Protein AF-A0A7J5K5Y2-F1 (afdb_monomer)

Solvent-accessible surface area (backbone atoms only — not comparable to full-atom values): 6999 Å² total; per-residue (Å²): 133,85,81,81,72,74,77,72,74,75,62,67,49,56,68,56,50,40,51,52,51,52,53,35,53,76,72,67,51,54,69,70,57,51,54,52,54,40,48,74,56,60,53,46,73,69,51,52,52,54,26,51,51,51,50,48,49,64,59,40,58,76,51,57,84,53,84,78,59,95,80,67,80,86,68,78,70,80,87,71,85,90,85,82,83,87,88,80,94,76,78,88,76,82,89,89,79,82,79,86,81,89,129

Structure (mmCIF, N/CA/C/O backbone):
data_AF-A0A7J5K5Y2-F1
#
_entry.id   AF-A0A7J5K5Y2-F1
#
loop_
_atom_site.group_PDB
_atom_site.id
_atom_site.type_symbol
_atom_site.label_atom_id
_atom_site.label_alt_id
_atom_site.label_comp_id
_atom_site.label_asym_id
_atom_site.label_entity_id
_atom_site.label_seq_id
_atom_site.pdbx_PDB_ins_code
_atom_site.Cartn_x
_atom_site.Cartn_y
_atom_site.Cartn_z
_atom_site.occupancy
_atom_site.B_iso_or_equiv
_atom_site.auth_seq_id
_atom_site.auth_comp_id
_atom_site.auth_asym_id
_atom_site.auth_atom_id
_atom_site.pdbx_PDB_model_num
ATOM 1 N N . MET A 1 1 ? 24.258 0.376 -34.407 1.00 54.94 1 MET A N 1
ATOM 2 C CA . MET A 1 1 ? 24.325 0.742 -32.976 1.00 54.94 1 MET A CA 1
ATOM 3 C C . MET A 1 1 ? 23.092 0.159 -32.306 1.00 54.94 1 MET A C 1
ATOM 5 O O . MET A 1 1 ? 21.991 0.546 -32.668 1.00 54.94 1 MET A O 1
ATOM 9 N N . LEU A 1 2 ? 23.267 -0.861 -31.462 1.00 51.44 2 LEU A N 1
ATOM 10 C CA . LEU A 1 2 ? 22.174 -1.535 -30.756 1.00 51.44 2 LEU A CA 1
ATOM 11 C C . LEU A 1 2 ? 21.629 -0.576 -29.692 1.00 51.44 2 LEU A C 1
ATOM 13 O O . LEU A 1 2 ? 22.363 -0.167 -28.797 1.00 51.44 2 LEU A O 1
ATOM 17 N N . GLY A 1 3 ? 20.372 -0.161 -29.848 1.00 49.75 3 GLY A N 1
ATOM 18 C CA . GLY A 1 3 ? 19.687 0.711 -28.905 1.00 49.75 3 GLY A CA 1
ATOM 19 C C . GLY A 1 3 ? 19.431 -0.029 -27.603 1.00 49.75 3 GLY A C 1
ATOM 20 O O . GLY A 1 3 ? 18.436 -0.737 -27.476 1.00 49.75 3 GLY A O 1
ATOM 21 N N . SER A 1 4 ? 20.325 0.152 -26.634 1.00 57.16 4 SER A N 1
ATOM 22 C CA . SER A 1 4 ? 20.090 -0.173 -25.230 1.00 57.16 4 SER A CA 1
ATOM 23 C C . SER A 1 4 ? 19.050 0.800 -24.674 1.00 57.16 4 SER A C 1
ATOM 25 O O . SER A 1 4 ? 19.368 1.728 -23.933 1.00 57.16 4 SER A O 1
ATOM 27 N N . GLY A 1 5 ? 17.796 0.623 -25.091 1.00 52.62 5 GLY A N 1
ATOM 28 C CA . GLY A 1 5 ? 16.647 1.220 -24.433 1.00 52.62 5 GLY A CA 1
ATOM 29 C C . GLY A 1 5 ? 16.560 0.601 -23.051 1.00 52.62 5 GLY A C 1
A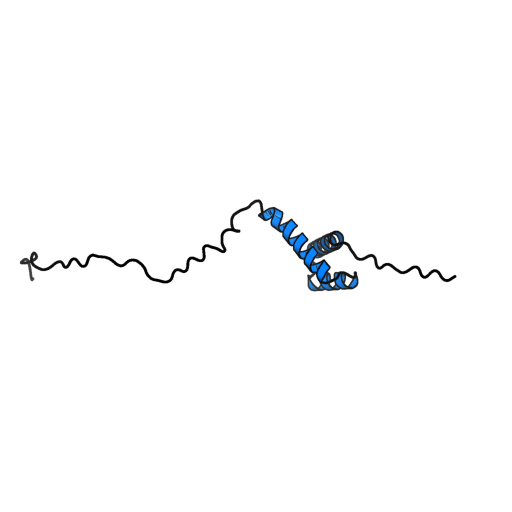TOM 30 O O . GLY A 1 5 ? 16.008 -0.482 -22.891 1.00 52.62 5 GLY A O 1
ATOM 31 N N . SER A 1 6 ? 17.197 1.251 -22.079 1.00 54.38 6 SER A N 1
ATOM 32 C CA . SER A 1 6 ? 17.083 0.896 -20.674 1.00 54.38 6 SER A CA 1
A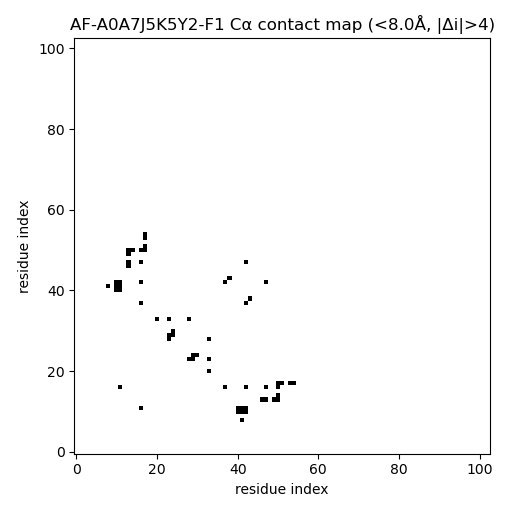TOM 33 C C . SER A 1 6 ? 15.593 0.863 -20.352 1.00 54.38 6 SER A C 1
ATOM 35 O O . SER A 1 6 ? 14.920 1.894 -20.417 1.00 54.38 6 SER A O 1
ATOM 37 N N . LEU A 1 7 ? 15.061 -0.337 -20.111 1.00 58.47 7 LEU A N 1
ATOM 38 C CA . LEU A 1 7 ? 13.710 -0.530 -19.611 1.00 58.47 7 LEU A CA 1
ATOM 39 C C . LEU A 1 7 ? 13.697 0.105 -18.225 1.00 58.47 7 LEU A C 1
ATOM 41 O O . LEU A 1 7 ? 14.008 -0.544 -17.229 1.00 58.47 7 LEU A O 1
ATOM 45 N N . MET A 1 8 ? 13.412 1.404 -18.173 1.00 58.03 8 MET A N 1
ATOM 46 C CA . MET A 1 8 ? 13.049 2.080 -16.943 1.00 58.03 8 MET A CA 1
ATOM 47 C C . MET A 1 8 ? 11.801 1.350 -16.473 1.00 58.03 8 MET A C 1
ATOM 49 O O . MET A 1 8 ? 10.717 1.564 -17.016 1.00 58.03 8 MET A O 1
ATOM 53 N N . ALA A 1 9 ? 11.968 0.403 -15.549 1.00 58.78 9 ALA A N 1
ATOM 54 C CA . ALA A 1 9 ? 10.852 -0.188 -14.844 1.00 58.78 9 ALA A CA 1
ATOM 55 C C . ALA A 1 9 ? 10.093 0.998 -14.257 1.00 58.78 9 ALA A C 1
ATOM 57 O O . ALA A 1 9 ? 10.615 1.692 -13.385 1.00 58.78 9 ALA A O 1
ATOM 58 N N . GLN A 1 10 ? 8.934 1.312 -14.836 1.00 66.88 10 GLN A N 1
ATOM 59 C CA . GLN A 1 10 ? 8.099 2.409 -14.379 1.00 66.88 10 GLN A CA 1
ATOM 60 C C . GLN A 1 10 ? 7.649 2.021 -12.977 1.00 66.88 10 GLN A C 1
ATOM 62 O O . GLN A 1 10 ? 6.717 1.235 -12.809 1.00 66.88 10 GLN A O 1
ATOM 67 N N . SER A 1 11 ? 8.386 2.483 -11.968 1.00 74.00 11 SER A N 1
ATOM 68 C CA . SER A 1 11 ? 8.024 2.267 -10.579 1.00 74.00 11 SER A CA 1
ATOM 69 C C . SER A 1 11 ? 6.662 2.902 -10.382 1.00 74.00 11 SER A C 1
ATOM 71 O O . SER A 1 11 ? 6.465 4.062 -10.755 1.00 74.00 11 SER A O 1
ATOM 73 N N . MET A 1 12 ? 5.724 2.147 -9.818 1.00 86.75 12 MET A N 1
ATOM 74 C CA . MET A 1 12 ? 4.418 2.704 -9.491 1.00 86.75 12 MET A CA 1
ATOM 75 C C . MET A 1 12 ? 4.595 3.912 -8.571 1.00 86.75 12 MET A C 1
ATOM 77 O O . MET A 1 12 ? 5.495 3.920 -7.733 1.00 86.75 12 MET A O 1
ATOM 81 N N . SER A 1 13 ? 3.747 4.927 -8.700 1.00 91.12 13 SER A N 1
ATOM 82 C CA . SER A 1 13 ? 3.683 6.012 -7.720 1.00 91.12 13 SER A CA 1
ATOM 83 C C . SER A 1 13 ? 2.956 5.556 -6.454 1.00 91.12 13 SER A C 1
ATOM 85 O O . SER A 1 13 ? 2.139 4.634 -6.486 1.00 91.12 13 SER A O 1
ATOM 87 N N . ASP A 1 14 ? 3.191 6.229 -5.329 1.00 90.94 14 ASP A N 1
ATOM 88 C CA . ASP A 1 14 ? 2.473 5.962 -4.076 1.00 90.94 14 ASP A CA 1
ATOM 89 C C . ASP A 1 14 ? 0.938 6.040 -4.272 1.00 90.94 14 ASP A C 1
ATOM 91 O O . ASP A 1 14 ? 0.197 5.202 -3.763 1.00 90.94 14 ASP A O 1
ATOM 95 N N . SER A 1 15 ? 0.443 6.974 -5.093 1.00 90.88 15 SER A N 1
ATOM 96 C CA . SER A 1 15 ? -0.985 7.068 -5.439 1.00 90.88 15 SER A CA 1
ATOM 97 C C . SER A 1 15 ? -1.503 5.858 -6.224 1.00 90.88 15 SER A C 1
ATOM 99 O O . SER A 1 15 ? -2.569 5.339 -5.900 1.00 90.88 15 SER A O 1
ATOM 101 N N . GLN A 1 16 ? -0.742 5.368 -7.206 1.00 92.31 16 GLN A N 1
ATOM 102 C CA . GLN A 1 16 ? -1.103 4.176 -7.977 1.00 92.31 16 GLN A CA 1
ATOM 103 C C . GLN A 1 16 ? -1.111 2.922 -7.100 1.00 92.31 16 GLN A C 1
ATOM 105 O O . GLN A 1 16 ? -1.974 2.059 -7.251 1.00 92.31 16 GLN A O 1
ATOM 110 N N . VAL A 1 17 ? -0.156 2.805 -6.173 1.00 93.06 17 VAL A N 1
ATOM 111 C CA . VAL A 1 17 ? -0.117 1.682 -5.226 1.00 93.06 17 VAL A CA 1
ATOM 112 C C . VAL A 1 17 ? -1.311 1.745 -4.279 1.00 93.06 17 VAL A C 1
ATOM 114 O O . VAL A 1 17 ? -1.939 0.719 -4.027 1.00 93.06 17 VAL A O 1
ATOM 117 N N . LEU A 1 18 ? -1.663 2.937 -3.794 1.00 92.25 18 LEU A N 1
ATOM 118 C CA . LEU A 1 18 ? -2.824 3.141 -2.934 1.00 92.25 18 LEU A CA 1
ATOM 119 C C . LEU A 1 18 ? -4.130 2.722 -3.620 1.00 92.25 18 LEU A C 1
ATOM 121 O O . LEU A 1 18 ? -4.928 1.998 -3.028 1.00 92.25 18 LEU A O 1
ATOM 125 N N . GLU A 1 19 ? -4.345 3.170 -4.856 1.00 92.69 19 GLU A N 1
ATOM 126 C CA . GLU A 1 19 ? -5.521 2.820 -5.658 1.00 92.69 19 GLU A CA 1
ATOM 127 C C . GLU A 1 19 ? -5.596 1.312 -5.901 1.00 92.69 19 GLU A C 1
ATOM 129 O O . GLU A 1 19 ? -6.617 0.682 -5.635 1.00 92.69 19 GLU A O 1
ATOM 134 N N . TYR A 1 20 ? -4.470 0.706 -6.267 1.00 92.75 20 TYR A N 1
ATOM 135 C CA . TYR A 1 20 ? -4.391 -0.729 -6.486 1.00 92.75 20 TYR A CA 1
ATOM 136 C C . TYR A 1 20 ? -4.715 -1.553 -5.227 1.00 92.75 20 TYR A C 1
ATOM 138 O O . TYR A 1 20 ? -5.412 -2.567 -5.303 1.00 92.75 20 TYR A O 1
ATOM 146 N N . VAL A 1 21 ? -4.238 -1.122 -4.054 1.00 91.38 21 VAL A N 1
ATOM 147 C CA . VAL A 1 21 ? -4.580 -1.760 -2.772 1.00 91.38 21 VAL A CA 1
ATOM 148 C C . VAL A 1 21 ? -6.072 -1.611 -2.472 1.00 91.38 21 VAL A C 1
ATOM 150 O O . VAL A 1 21 ? -6.709 -2.595 -2.092 1.00 91.38 21 VAL A O 1
ATOM 153 N N . LYS A 1 22 ? -6.647 -0.419 -2.678 1.00 92.12 22 LYS A N 1
ATOM 154 C CA . LYS A 1 22 ? -8.085 -0.165 -2.486 1.00 92.12 22 LYS A CA 1
ATOM 155 C C . LYS A 1 22 ? -8.939 -1.063 -3.380 1.00 92.12 22 LYS A C 1
ATOM 157 O O . LYS A 1 22 ? -9.864 -1.703 -2.883 1.00 92.12 22 LYS A O 1
ATOM 162 N N . ASP A 1 23 ? -8.607 -1.157 -4.663 1.00 94.44 23 ASP A N 1
ATOM 163 C CA . ASP A 1 23 ? -9.302 -2.029 -5.614 1.00 94.44 23 ASP A CA 1
ATOM 164 C C . ASP A 1 23 ? -9.178 -3.499 -5.228 1.00 94.44 23 ASP A C 1
ATOM 166 O O . ASP A 1 23 ? -10.154 -4.247 -5.287 1.00 94.44 23 ASP A O 1
ATOM 170 N N . GLY A 1 24 ? -7.996 -3.904 -4.768 1.00 93.56 24 GLY A N 1
ATOM 171 C CA . GLY A 1 24 ? -7.747 -5.236 -4.242 1.00 93.56 24 GLY A CA 1
ATOM 172 C C . GLY A 1 24 ? -8.661 -5.610 -3.079 1.00 93.56 24 GLY A C 1
ATOM 173 O O . GLY A 1 24 ? -9.284 -6.671 -3.099 1.00 93.56 24 GLY A O 1
ATOM 174 N N . ILE A 1 25 ? -8.781 -4.717 -2.096 1.00 91.44 25 ILE A N 1
ATOM 175 C CA . ILE A 1 25 ? -9.667 -4.900 -0.939 1.00 91.44 25 ILE A CA 1
ATOM 176 C C . ILE A 1 25 ? -11.133 -4.950 -1.389 1.00 91.44 25 ILE A C 1
ATOM 178 O O . ILE A 1 25 ? -11.872 -5.829 -0.952 1.00 91.44 25 ILE A O 1
ATOM 182 N N . ARG A 1 26 ? -11.552 -4.066 -2.306 1.00 92.69 26 ARG A N 1
ATOM 183 C CA . ARG A 1 26 ? -12.919 -4.061 -2.867 1.00 92.69 26 ARG A CA 1
ATOM 184 C C . ARG A 1 26 ? -13.262 -5.348 -3.617 1.00 92.69 26 ARG A C 1
ATOM 186 O O . ARG A 1 26 ? -14.415 -5.761 -3.613 1.00 92.69 26 ARG A O 1
ATOM 193 N N . GLN A 1 27 ? -12.272 -5.974 -4.248 1.00 94.25 27 GLN A N 1
ATOM 194 C CA . GLN A 1 27 ? -12.406 -7.268 -4.921 1.00 94.25 27 GLN A CA 1
ATOM 195 C C . GLN A 1 27 ? -12.373 -8.461 -3.949 1.00 94.25 27 GLN A C 1
ATOM 197 O O . GLN A 1 27 ? -12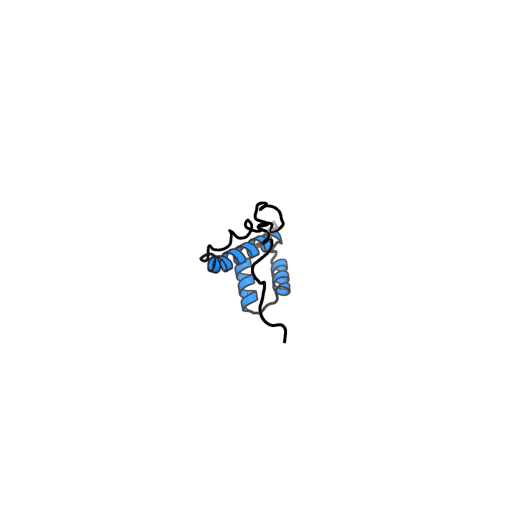.542 -9.595 -4.387 1.00 94.25 27 GLN A O 1
ATOM 202 N N . GLY A 1 28 ? -12.139 -8.233 -2.651 1.00 94.88 28 GLY A N 1
ATOM 203 C CA . GLY A 1 28 ? -12.024 -9.293 -1.648 1.00 94.88 28 GLY A CA 1
ATOM 204 C C . GLY A 1 28 ? -10.685 -10.035 -1.673 1.00 94.88 28 GLY A C 1
ATOM 205 O O . GLY A 1 28 ? -10.599 -11.149 -1.161 1.00 94.88 28 GLY A O 1
ATOM 206 N N . LYS A 1 29 ? -9.633 -9.454 -2.269 1.00 96.44 29 LYS A N 1
ATOM 207 C CA . LYS A 1 29 ? -8.294 -10.058 -2.260 1.00 96.44 29 LYS A CA 1
ATOM 208 C C . LYS A 1 29 ? -7.693 -10.022 -0.857 1.00 96.44 29 LYS A C 1
ATOM 210 O O . LYS A 1 29 ? -7.768 -9.017 -0.152 1.00 96.44 29 LYS A O 1
ATOM 215 N N . GLU A 1 30 ? -7.004 -11.096 -0.490 1.00 93.88 30 GLU A N 1
ATOM 216 C CA . GLU A 1 30 ? -6.262 -11.154 0.766 1.00 93.88 30 GLU A CA 1
ATOM 217 C C . GLU A 1 30 ? -5.033 -10.231 0.753 1.00 93.88 30 GLU A C 1
ATOM 219 O O . GLU A 1 30 ? -4.352 -10.061 -0.263 1.00 93.88 30 GLU A O 1
ATOM 224 N N . GLN A 1 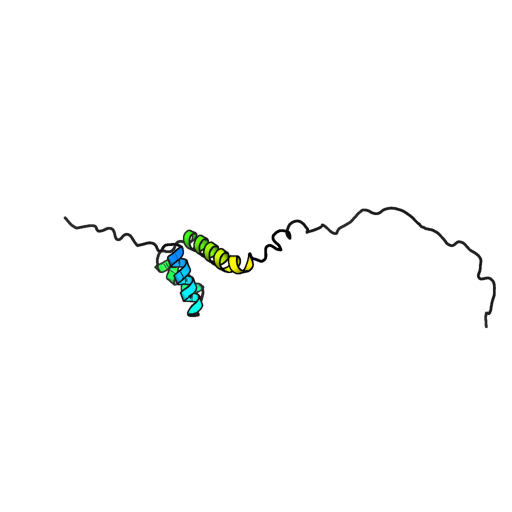31 ? -4.666 -9.701 1.923 1.00 88.38 31 GLN A N 1
ATOM 225 C CA . GLN A 1 31 ? -3.512 -8.805 2.073 1.00 88.38 31 GLN A CA 1
ATOM 226 C C . GLN A 1 31 ? -2.191 -9.445 1.626 1.00 88.38 31 GLN A C 1
ATOM 228 O O . GLN A 1 31 ? -1.363 -8.782 1.004 1.00 88.38 31 GLN A O 1
ATOM 233 N N . LYS A 1 32 ? -1.991 -10.741 1.899 1.00 92.25 32 LYS A N 1
ATOM 234 C CA . LYS A 1 32 ? -0.788 -11.477 1.477 1.00 92.25 32 LYS A CA 1
ATOM 235 C C . LYS A 1 32 ? -0.681 -11.560 -0.047 1.00 92.25 32 LYS A C 1
ATOM 237 O O . LYS A 1 32 ? 0.417 -11.436 -0.600 1.00 92.25 32 LYS A O 1
ATOM 242 N N . GLN A 1 33 ? -1.815 -11.747 -0.721 1.00 94.50 33 GLN A N 1
ATOM 243 C CA . GLN A 1 33 ? -1.879 -11.751 -2.175 1.00 94.50 33 GLN A CA 1
ATOM 244 C C . GLN A 1 33 ? -1.551 -10.359 -2.725 1.00 94.50 33 GLN A C 1
ATOM 246 O O . GLN A 1 33 ? -0.677 -10.243 -3.583 1.00 94.50 33 GLN A O 1
ATOM 251 N N . LEU A 1 34 ? -2.155 -9.303 -2.172 1.00 92.88 34 LEU A N 1
ATOM 252 C CA . LEU A 1 34 ? -1.863 -7.925 -2.574 1.00 92.88 34 LEU A CA 1
ATOM 253 C C . LEU A 1 34 ? -0.393 -7.565 -2.367 1.00 92.88 34 LEU A C 1
ATOM 255 O O . LEU A 1 34 ? 0.241 -7.069 -3.291 1.00 92.88 34 LEU A O 1
ATOM 259 N N . ALA A 1 35 ? 0.186 -7.890 -1.211 1.00 90.19 35 ALA A N 1
ATOM 260 C CA . ALA A 1 35 ? 1.604 -7.667 -0.939 1.00 90.19 35 ALA A CA 1
ATOM 261 C C . ALA A 1 35 ? 2.510 -8.374 -1.962 1.00 90.19 35 ALA A C 1
ATOM 263 O O . ALA A 1 35 ? 3.490 -7.796 -2.433 1.00 90.19 35 ALA A O 1
ATOM 264 N N . SER A 1 36 ? 2.151 -9.600 -2.352 1.00 93.44 36 SER A N 1
ATOM 265 C CA . SER A 1 36 ? 2.885 -10.363 -3.367 1.00 93.44 36 SER A CA 1
ATOM 266 C C . SER A 1 36 ? 2.777 -9.723 -4.756 1.00 93.44 36 SER A C 1
ATOM 268 O O . SER A 1 36 ? 3.771 -9.647 -5.480 1.00 93.44 36 SER A O 1
ATOM 270 N N . GLU A 1 37 ? 1.591 -9.242 -5.138 1.00 92.88 37 GLU A N 1
ATOM 271 C CA . GLU A 1 37 ? 1.381 -8.544 -6.412 1.00 92.88 37 GLU A CA 1
ATOM 272 C C . GLU A 1 37 ? 2.119 -7.190 -6.446 1.00 92.88 37 GLU A C 1
ATOM 274 O O . GLU A 1 37 ? 2.753 -6.862 -7.451 1.00 92.88 37 GLU A O 1
ATOM 279 N N . LEU A 1 38 ? 2.120 -6.440 -5.340 1.00 91.50 38 LEU A N 1
ATOM 280 C CA . LEU A 1 38 ? 2.861 -5.183 -5.202 1.00 91.50 38 LEU A CA 1
ATOM 281 C C . LEU A 1 38 ? 4.375 -5.390 -5.317 1.00 91.50 38 LEU A C 1
ATOM 283 O O . LEU A 1 38 ? 5.038 -4.666 -6.060 1.00 91.50 38 LEU A O 1
ATOM 287 N N . ALA A 1 39 ? 4.921 -6.411 -4.652 1.00 89.88 39 ALA A N 1
ATOM 288 C CA . ALA A 1 39 ? 6.342 -6.738 -4.749 1.00 89.88 39 ALA A CA 1
ATOM 289 C C . ALA A 1 39 ? 6.748 -7.087 -6.193 1.00 89.88 39 ALA A C 1
ATOM 291 O O . ALA A 1 39 ? 7.773 -6.616 -6.682 1.00 89.88 39 ALA A O 1
ATOM 292 N N . ARG A 1 40 ? 5.910 -7.846 -6.918 1.00 91.00 40 ARG A N 1
ATOM 293 C CA . ARG A 1 40 ? 6.126 -8.159 -8.346 1.00 91.00 40 ARG A CA 1
ATOM 294 C C . ARG A 1 40 ? 6.070 -6.925 -9.245 1.00 91.00 40 ARG A C 1
ATOM 296 O O . ARG A 1 40 ? 6.749 -6.891 -10.264 1.00 91.00 40 ARG A O 1
ATOM 303 N N . LYS A 1 41 ? 5.277 -5.921 -8.868 1.00 88.50 41 LYS A N 1
ATOM 304 C CA . LYS A 1 41 ? 5.188 -4.620 -9.549 1.00 88.50 41 LYS A CA 1
ATOM 305 C C . LYS A 1 41 ? 6.352 -3.679 -9.209 1.00 88.50 41 LYS A C 1
ATOM 307 O O . LYS A 1 41 ? 6.377 -2.556 -9.700 1.00 88.50 41 LYS A O 1
ATOM 312 N N . GLY A 1 42 ? 7.315 -4.125 -8.399 1.00 89.69 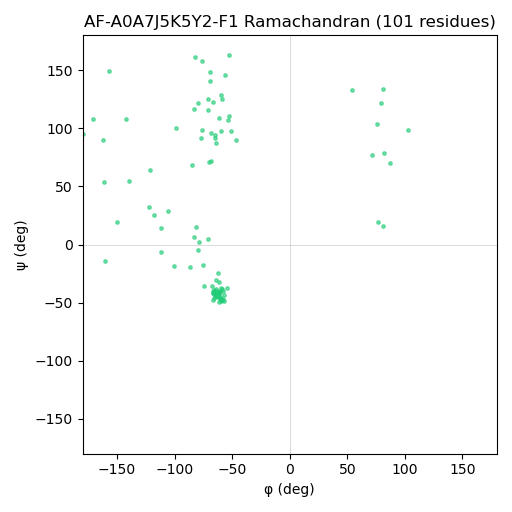42 GLY A N 1
ATOM 313 C CA . GLY A 1 42 ? 8.492 -3.341 -8.027 1.00 89.69 42 GLY A CA 1
ATOM 314 C C . GLY A 1 42 ? 8.241 -2.343 -6.898 1.00 89.69 42 GLY A C 1
ATOM 315 O O . GLY A 1 42 ? 9.052 -1.443 -6.693 1.00 89.69 42 GLY A O 1
ATOM 316 N N . VAL A 1 43 ? 7.137 -2.485 -6.159 1.00 91.25 43 VAL A N 1
ATOM 317 C CA . VAL A 1 43 ? 6.861 -1.641 -4.993 1.00 91.25 43 VAL A CA 1
ATOM 318 C C . VAL A 1 43 ? 7.818 -2.005 -3.867 1.00 91.25 43 VAL A C 1
ATOM 320 O O . VAL A 1 43 ? 7.906 -3.160 -3.447 1.00 91.25 43 VAL A O 1
ATOM 323 N N . THR A 1 44 ? 8.535 -1.006 -3.361 1.00 91.00 44 THR A N 1
ATOM 324 C CA . THR A 1 44 ? 9.487 -1.197 -2.266 1.00 91.00 44 THR A CA 1
ATOM 325 C C . THR A 1 44 ? 8.787 -1.190 -0.909 1.00 91.00 44 THR A C 1
ATOM 327 O O . THR A 1 44 ? 7.676 -0.682 -0.751 1.00 91.00 44 THR A O 1
ATOM 330 N N . LYS A 1 45 ? 9.464 -1.719 0.117 1.00 89.62 45 LYS A N 1
ATOM 331 C CA . LYS A 1 45 ? 8.966 -1.673 1.500 1.00 89.62 45 LYS A CA 1
ATOM 332 C C . LYS A 1 45 ? 8.698 -0.238 1.959 1.00 89.62 45 LYS A C 1
ATOM 334 O O . LYS A 1 45 ? 7.677 0.019 2.583 1.00 89.62 45 LYS A O 1
ATOM 339 N N . GLU A 1 46 ? 9.600 0.686 1.646 1.00 91.31 46 GLU A N 1
ATOM 340 C CA . GLU A 1 46 ? 9.463 2.090 2.035 1.00 91.31 46 GLU A CA 1
ATOM 341 C C . GLU A 1 46 ? 8.241 2.738 1.383 1.00 91.31 46 GLU A C 1
ATOM 343 O O . GLU A 1 46 ? 7.443 3.392 2.053 1.00 91.31 46 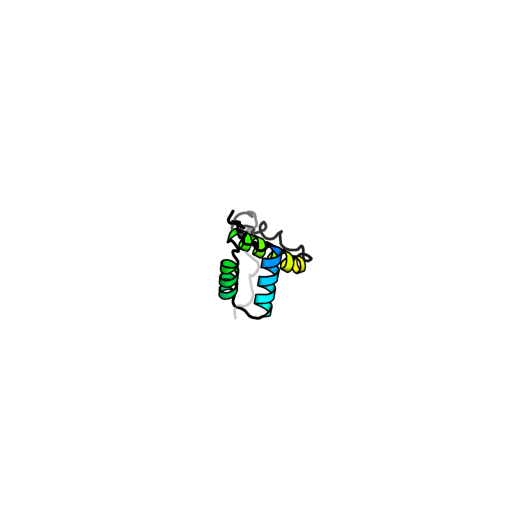GLU A O 1
ATOM 348 N N . GLN A 1 47 ? 8.036 2.461 0.095 1.00 91.00 47 GLN A N 1
ATOM 349 C CA . GLN A 1 47 ? 6.845 2.890 -0.618 1.00 91.00 47 GLN A CA 1
ATOM 350 C C . GLN A 1 47 ? 5.570 2.292 -0.016 1.00 91.00 47 GLN A C 1
ATOM 352 O O . GLN A 1 47 ? 4.608 3.019 0.213 1.00 91.00 47 GLN A O 1
ATOM 357 N N . ALA A 1 48 ? 5.563 1.001 0.320 1.00 90.31 48 ALA A N 1
ATOM 358 C CA . ALA A 1 48 ? 4.421 0.375 0.982 1.00 90.31 48 ALA A CA 1
ATOM 359 C C . ALA A 1 48 ? 4.098 1.028 2.341 1.00 90.31 48 ALA A C 1
ATOM 361 O O . ALA A 1 48 ? 2.924 1.203 2.665 1.00 90.31 48 ALA A O 1
ATOM 362 N N . MET A 1 49 ? 5.112 1.438 3.115 1.00 91.50 49 MET A N 1
ATOM 363 C CA . MET A 1 49 ? 4.900 2.164 4.375 1.00 91.50 49 MET A CA 1
ATOM 364 C C . MET A 1 49 ? 4.272 3.542 4.144 1.00 91.50 49 MET A C 1
ATOM 366 O O . MET A 1 49 ? 3.291 3.875 4.807 1.00 91.50 49 MET A O 1
ATOM 370 N N . ARG A 1 50 ? 4.775 4.320 3.176 1.00 92.50 50 ARG A N 1
ATOM 371 C CA . ARG A 1 50 ? 4.182 5.624 2.830 1.00 92.50 50 ARG A CA 1
ATOM 372 C C . ARG A 1 50 ? 2.745 5.482 2.335 1.00 92.50 50 ARG A C 1
ATOM 374 O O . ARG A 1 50 ? 1.872 6.234 2.751 1.00 92.50 50 ARG A O 1
ATOM 381 N N . VAL A 1 51 ? 2.474 4.477 1.505 1.00 91.75 51 VAL A N 1
ATOM 382 C CA . VAL A 1 51 ? 1.124 4.192 0.997 1.00 91.75 51 VAL A CA 1
ATOM 383 C C . VAL A 1 51 ? 0.173 3.793 2.117 1.00 91.75 51 VAL A C 1
ATOM 385 O O . VAL A 1 51 ? -0.963 4.262 2.144 1.00 91.75 51 VAL A O 1
ATOM 388 N N . LYS A 1 52 ? 0.631 2.966 3.061 1.00 89.19 52 LYS A N 1
ATOM 389 C CA . LYS A 1 52 ? -0.146 2.624 4.254 1.00 89.19 52 LYS A CA 1
ATOM 390 C C . LYS A 1 52 ? -0.504 3.884 5.047 1.00 89.19 52 LYS A C 1
ATOM 392 O O . LYS A 1 52 ? -1.671 4.071 5.370 1.00 89.19 52 LYS A O 1
ATOM 397 N N . GLN A 1 53 ? 0.461 4.776 5.271 1.00 88.94 53 GLN A N 1
ATOM 398 C CA . GLN A 1 53 ? 0.217 6.047 5.954 1.00 88.94 53 GLN A CA 1
ATOM 399 C C . GLN A 1 53 ? -0.791 6.928 5.198 1.00 88.94 53 GLN A C 1
ATOM 401 O O . GLN A 1 53 ? -1.660 7.527 5.824 1.00 88.94 53 GLN A O 1
ATOM 406 N N . LEU A 1 54 ? -0.713 6.994 3.863 1.00 89.19 54 LEU A N 1
ATOM 407 C CA . LEU A 1 54 ? -1.682 7.722 3.033 1.00 89.19 54 LEU A CA 1
ATOM 408 C C . LEU A 1 54 ? -3.085 7.114 3.122 1.00 89.19 54 LEU A C 1
ATOM 410 O O . LEU A 1 54 ? -4.068 7.849 3.187 1.00 89.19 54 LEU A O 1
ATOM 414 N N . TYR A 1 55 ? -3.186 5.783 3.129 1.00 86.12 55 TYR A N 1
ATOM 415 C CA . TYR A 1 55 ? -4.451 5.079 3.319 1.00 86.12 55 TYR A CA 1
ATOM 416 C C . TYR A 1 55 ? -5.059 5.408 4.683 1.00 86.12 55 TYR A C 1
ATOM 418 O O . TYR A 1 55 ? -6.224 5.789 4.757 1.00 86.12 55 TYR A O 1
ATOM 426 N N . GLU A 1 56 ? -4.262 5.314 5.748 1.00 85.06 56 GLU A N 1
ATOM 427 C CA . GLU A 1 56 ? -4.679 5.638 7.111 1.00 85.06 56 GLU A CA 1
ATOM 428 C C . GLU A 1 56 ? -5.064 7.108 7.237 1.00 85.06 56 GLU A C 1
ATOM 430 O O . GLU A 1 56 ? -6.123 7.388 7.769 1.00 85.06 56 GLU A O 1
ATOM 435 N N . GLN A 1 57 ? -4.298 8.048 6.681 1.00 83.88 57 GLN A N 1
ATOM 436 C CA . GLN A 1 57 ? -4.676 9.464 6.670 1.00 83.88 57 GLN A CA 1
ATOM 437 C C . GLN A 1 57 ? -5.997 9.689 5.932 1.00 83.88 57 GLN A C 1
ATOM 439 O O . GLN A 1 57 ? -6.873 10.359 6.457 1.00 83.88 57 GLN A O 1
ATOM 444 N N . GLN A 1 58 ? -6.198 9.109 4.748 1.00 75.88 58 GLN A N 1
ATOM 445 C CA . GLN A 1 58 ? -7.450 9.295 4.002 1.00 75.88 58 GLN A CA 1
ATOM 446 C C . GLN A 1 58 ? -8.654 8.641 4.685 1.00 75.88 58 GLN A C 1
ATOM 448 O O . GLN A 1 58 ? -9.761 9.179 4.642 1.00 75.88 58 GLN A O 1
ATOM 453 N N . ASN A 1 59 ? -8.455 7.487 5.319 1.00 67.19 59 ASN A N 1
ATOM 454 C CA . ASN A 1 59 ? -9.514 6.815 6.058 1.00 67.19 59 ASN A CA 1
ATOM 455 C C . ASN A 1 59 ? -9.794 7.523 7.391 1.00 67.19 59 ASN A C 1
ATOM 457 O O . ASN A 1 59 ? -10.947 7.630 7.792 1.00 67.19 59 ASN A O 1
ATOM 461 N N . ASN A 1 60 ? -8.755 8.049 8.042 1.00 56.81 60 ASN A N 1
ATOM 462 C CA . ASN A 1 60 ? -8.847 8.691 9.345 1.00 56.81 60 ASN A CA 1
ATOM 463 C C . ASN A 1 60 ? -9.210 10.178 9.259 1.00 56.81 60 ASN A C 1
ATOM 465 O O . ASN A 1 60 ? -9.750 10.694 10.219 1.00 56.81 60 ASN A O 1
ATOM 469 N N . VAL A 1 61 ? -9.046 10.861 8.119 1.00 53.66 61 VAL A N 1
ATOM 470 C CA . VAL A 1 61 ? -9.602 12.213 7.882 1.00 53.66 61 VAL A CA 1
ATOM 471 C C . VAL A 1 61 ? -11.139 12.209 7.937 1.00 53.66 61 VAL A C 1
ATOM 473 O O . VAL A 1 61 ? -11.732 13.213 8.319 1.00 53.66 61 VAL A O 1
ATOM 476 N N . ASN A 1 62 ? -11.794 11.069 7.680 1.00 49.50 62 ASN A N 1
ATOM 477 C CA . ASN A 1 62 ? -13.231 10.902 7.940 1.00 49.50 62 ASN A CA 1
ATOM 478 C C . ASN A 1 62 ? -13.566 10.724 9.439 1.00 49.50 62 ASN A C 1
ATOM 480 O O . ASN A 1 62 ? -14.708 10.941 9.831 1.00 49.50 62 ASN A O 1
ATOM 484 N N . THR A 1 63 ? -12.587 10.381 10.285 1.00 46.00 63 THR A N 1
ATOM 485 C CA . THR A 1 63 ? -12.703 10.334 11.758 1.00 46.00 63 THR A CA 1
ATOM 486 C C . THR A 1 63 ? -12.106 11.568 12.446 1.00 46.00 63 THR A C 1
ATOM 488 O O . THR A 1 63 ? -12.457 11.862 13.583 1.00 46.00 63 THR A O 1
ATOM 491 N N . SER A 1 64 ? -11.247 12.338 11.772 1.00 47.19 64 SER A N 1
ATOM 492 C CA . SER A 1 64 ? -10.590 13.546 12.294 1.00 47.19 64 SER A CA 1
ATOM 493 C C . SER A 1 64 ? -11.447 14.813 12.188 1.00 47.19 64 SER A C 1
ATOM 495 O O . SER A 1 64 ? -10.988 15.879 12.581 1.00 47.19 64 SER A O 1
ATOM 497 N N . GLN A 1 65 ? -12.717 14.709 11.771 1.00 48.53 65 GLN A N 1
ATOM 498 C CA . GLN A 1 65 ? -13.747 15.652 12.244 1.00 48.53 65 GLN A CA 1
ATOM 499 C C . GLN A 1 65 ? -14.294 15.264 13.634 1.00 48.53 65 GLN A C 1
ATOM 501 O O . GLN A 1 65 ? -15.324 15.766 14.071 1.00 48.53 65 GLN A O 1
ATOM 506 N N . SER A 1 66 ? -13.597 14.384 14.350 1.00 46.47 66 SER A N 1
ATOM 507 C CA . SER A 1 66 ? -13.705 14.217 15.792 1.00 46.47 66 SER A CA 1
ATOM 508 C C . SER A 1 66 ? -12.326 14.446 16.410 1.00 46.47 66 SER A C 1
ATOM 510 O O . SER A 1 66 ? -11.713 13.546 16.976 1.00 46.47 66 SER A O 1
ATOM 512 N N . THR A 1 67 ? -11.816 15.674 16.282 1.00 57.16 67 THR A N 1
ATOM 513 C CA . THR A 1 67 ? -10.822 16.232 17.207 1.00 57.16 67 THR A CA 1
ATOM 514 C C . THR A 1 67 ? -11.355 16.032 18.624 1.00 57.16 67 THR A C 1
ATOM 516 O O . THR A 1 67 ? -12.232 16.772 19.064 1.00 57.16 67 THR A O 1
ATOM 519 N N . GLY A 1 68 ? -10.911 14.983 19.315 1.00 53.84 68 GLY A N 1
ATOM 520 C CA . GLY A 1 68 ? -11.529 14.621 20.587 1.00 53.84 68 GLY A CA 1
ATOM 521 C C . GLY A 1 68 ? -10.722 13.745 21.532 1.00 53.84 68 GLY A C 1
ATOM 522 O O . GLY A 1 68 ? -11.097 13.696 22.697 1.00 53.84 68 GLY A O 1
ATOM 523 N N . THR A 1 69 ? -9.630 13.094 21.115 1.00 53.69 69 THR A N 1
ATOM 524 C CA . THR A 1 69 ? -8.879 12.212 22.036 1.00 53.69 69 THR A CA 1
ATOM 525 C C . THR A 1 69 ? -7.372 12.073 21.780 1.00 53.69 69 THR A C 1
ATOM 527 O O . THR A 1 69 ? -6.753 11.210 22.387 1.00 53.69 69 THR A O 1
ATOM 530 N N . ASP A 1 70 ? -6.718 12.983 21.050 1.00 51.34 70 ASP A N 1
ATOM 531 C CA . ASP A 1 70 ? -5.247 13.145 21.143 1.00 51.34 70 ASP A CA 1
ATOM 532 C C . ASP A 1 70 ? -4.802 13.786 22.486 1.00 51.34 70 ASP A C 1
ATOM 534 O O . ASP A 1 70 ? -3.625 14.036 22.721 1.00 51.34 70 ASP A O 1
ATOM 538 N N . ILE A 1 71 ? -5.742 14.027 23.414 1.00 54.31 71 ILE A N 1
ATOM 539 C CA . ILE A 1 71 ? -5.490 14.469 24.801 1.00 54.31 71 ILE A CA 1
ATOM 540 C C . ILE A 1 71 ? -5.707 13.313 25.800 1.00 54.31 71 ILE A C 1
ATOM 542 O O . ILE A 1 71 ? -6.115 13.543 26.938 1.00 54.31 71 ILE A O 1
ATOM 546 N N . ASN A 1 72 ? -5.493 12.056 25.397 1.00 53.94 72 ASN A N 1
ATOM 547 C CA . ASN A 1 72 ? -5.641 10.903 26.299 1.00 53.94 72 ASN A CA 1
ATOM 548 C C . ASN A 1 72 ? -4.352 10.096 26.529 1.00 53.94 72 ASN A C 1
ATOM 550 O O . ASN A 1 72 ? -4.423 8.930 26.897 1.00 53.94 72 ASN A O 1
ATOM 554 N N . GLU A 1 73 ? -3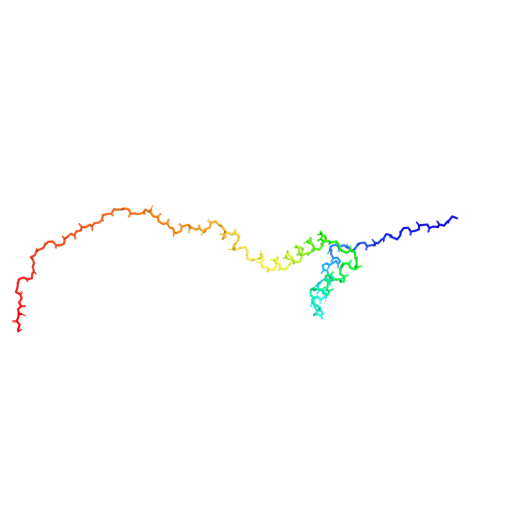.175 10.710 26.369 1.00 55.16 73 GLU A N 1
ATOM 555 C CA . GLU A 1 73 ? -1.904 10.102 26.812 1.00 55.16 73 GLU A CA 1
ATOM 556 C C . GLU A 1 73 ? -1.241 10.832 27.999 1.00 55.16 73 GLU A C 1
ATOM 558 O O . GLU A 1 73 ? -0.321 10.294 28.603 1.00 55.16 73 GLU A O 1
ATOM 563 N N . SER A 1 74 ? -1.762 11.990 28.437 1.00 55.25 74 SER A N 1
ATOM 564 C CA . SER A 1 74 ? -1.234 12.732 29.608 1.00 55.25 74 SER A CA 1
ATOM 565 C C . SER A 1 74 ? -2.165 12.769 30.830 1.00 55.25 74 SER A C 1
ATOM 567 O O . SER A 1 74 ? -1.949 13.563 31.743 1.00 55.25 74 SER A O 1
ATOM 569 N N . ARG A 1 75 ? -3.209 11.930 30.889 1.00 59.91 75 ARG A N 1
ATOM 570 C CA . ARG A 1 75 ? -4.018 11.725 32.114 1.00 59.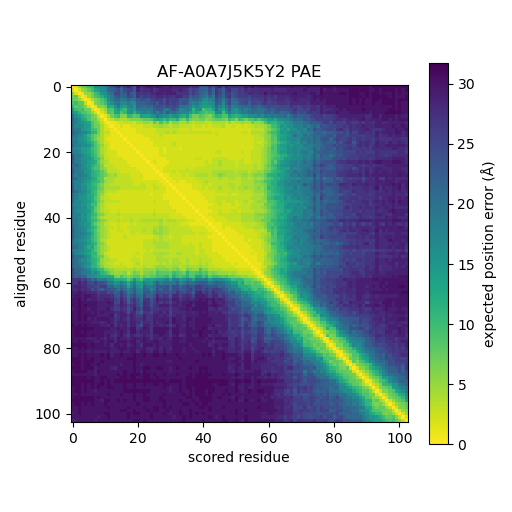91 75 ARG A CA 1
ATOM 571 C C . ARG A 1 75 ? -4.040 10.273 32.575 1.00 59.91 75 ARG A C 1
ATOM 573 O O . ARG A 1 75 ? -5.000 9.843 33.211 1.00 59.91 75 ARG A O 1
ATOM 580 N N . LEU A 1 76 ? -2.950 9.542 32.353 1.00 56.59 76 LEU A N 1
ATOM 581 C CA . LEU A 1 76 ? -2.625 8.413 33.218 1.00 56.59 76 LEU A CA 1
ATOM 582 C C . LEU A 1 76 ? -2.205 8.998 34.575 1.00 56.59 76 LEU A C 1
ATOM 584 O O . LEU A 1 76 ? -1.026 9.071 34.906 1.00 56.59 76 LEU A O 1
ATOM 588 N N . ARG A 1 77 ? -3.179 9.546 35.316 1.00 58.66 77 ARG A N 1
ATOM 589 C CA . ARG A 1 77 ? -2.979 9.934 36.705 1.00 58.66 77 ARG A CA 1
ATOM 590 C C . ARG A 1 77 ? -2.643 8.640 37.419 1.00 58.66 77 ARG A C 1
ATOM 592 O O . ARG A 1 77 ? -3.487 7.761 37.543 1.00 58.66 77 ARG A O 1
ATOM 599 N N . GLU A 1 78 ? -1.386 8.549 37.809 1.00 55.16 78 GLU A N 1
ATOM 600 C CA . GLU A 1 78 ? -0.855 7.644 38.807 1.00 55.16 78 GLU A CA 1
ATOM 601 C C . GLU A 1 78 ? -1.777 7.703 40.039 1.00 55.16 78 GLU A C 1
ATOM 603 O O . GLU A 1 78 ? -1.655 8.572 40.898 1.00 55.16 78 GLU A O 1
ATOM 608 N N . GLU A 1 79 ? -2.799 6.844 40.083 1.00 59.72 79 GLU A N 1
ATOM 609 C CA . GLU A 1 79 ? -3.615 6.629 41.274 1.00 59.72 79 GLU A CA 1
ATOM 610 C C . GLU A 1 79 ? -2.904 5.599 42.141 1.00 59.72 79 GLU A C 1
ATOM 612 O O . GLU A 1 79 ? -3.354 4.473 42.317 1.00 59.72 79 GLU A O 1
ATOM 617 N N . THR A 1 80 ? -1.760 5.990 42.691 1.00 58.72 80 THR A N 1
ATOM 618 C CA . THR A 1 80 ? -1.241 5.336 43.883 1.00 58.72 80 THR A CA 1
ATOM 619 C C . THR A 1 80 ? -0.603 6.362 44.796 1.00 58.72 80 THR A C 1
ATOM 621 O O . THR A 1 80 ? 0.524 6.786 44.578 1.00 58.72 80 THR A O 1
ATOM 624 N N . LYS A 1 81 ? -1.333 6.599 45.889 1.00 56.22 81 LYS A N 1
ATOM 625 C CA . LYS A 1 81 ? -0.837 6.906 47.230 1.00 56.22 81 LYS A CA 1
ATOM 626 C C . LYS A 1 81 ? -0.394 8.339 47.548 1.00 56.22 81 LYS A C 1
ATOM 628 O O . LYS A 1 81 ? 0.420 8.951 46.882 1.00 56.22 81 LYS A O 1
ATOM 633 N N . GLU A 1 82 ? -0.895 8.755 48.714 1.00 53.66 82 GLU A N 1
ATOM 634 C CA . GLU A 1 82 ? -0.228 9.646 49.670 1.00 53.66 82 GLU A CA 1
ATOM 635 C C . GLU A 1 82 ? -0.397 11.156 49.463 1.00 53.66 82 GLU A C 1
ATOM 637 O O . GLU A 1 82 ? 0.555 11.887 49.214 1.00 53.66 82 GLU A O 1
ATOM 642 N N . ASN A 1 83 ? -1.616 11.651 49.712 1.00 50.78 83 ASN A N 1
ATOM 643 C CA . ASN A 1 83 ? -1.800 12.751 50.670 1.00 50.78 83 ASN A CA 1
ATOM 644 C C . ASN A 1 83 ? -3.282 13.008 50.968 1.00 50.78 83 ASN A C 1
ATOM 646 O O . ASN A 1 83 ? -3.980 13.569 50.135 1.00 50.78 83 ASN A O 1
ATOM 650 N N . THR A 1 84 ? -3.718 12.644 52.171 1.00 49.38 84 THR A N 1
ATOM 651 C CA . THR A 1 84 ? -4.432 13.551 53.084 1.00 49.38 84 THR A CA 1
ATOM 652 C C . THR A 1 84 ? -4.353 12.927 54.467 1.00 49.38 84 THR A C 1
ATOM 654 O O . THR A 1 84 ? -5.173 12.100 54.861 1.00 49.38 84 THR A O 1
ATOM 657 N N . SER A 1 85 ? -3.286 13.310 55.161 1.00 53.97 85 SER A N 1
ATOM 658 C CA . SER A 1 85 ? -3.300 13.449 56.609 1.00 53.97 85 SER A CA 1
ATOM 659 C C . SER A 1 85 ? -4.468 14.356 57.023 1.00 53.97 85 SER A C 1
ATOM 661 O O . SER A 1 85 ? -4.955 15.137 56.205 1.00 53.97 85 SER A O 1
ATOM 663 N N . ASP A 1 86 ? -4.809 14.287 58.305 1.00 55.53 86 ASP A N 1
ATOM 664 C CA . ASP A 1 86 ? -5.552 15.272 59.098 1.00 55.53 86 ASP A CA 1
ATOM 665 C C . ASP A 1 86 ? -7.045 15.038 59.429 1.00 55.53 86 ASP A C 1
ATOM 667 O O . ASP A 1 86 ? -7.964 15.403 58.705 1.00 55.53 86 ASP A O 1
ATOM 671 N N . MET A 1 87 ? -7.198 14.530 60.661 1.00 56.72 87 MET A N 1
ATOM 672 C CA . MET A 1 87 ? -8.095 14.970 61.741 1.00 56.72 87 MET A CA 1
ATOM 673 C C . MET A 1 87 ? -9.595 14.645 61.655 1.00 56.72 87 MET A C 1
ATOM 675 O O . MET A 1 87 ? -10.369 15.356 61.026 1.00 56.72 87 MET A O 1
ATOM 679 N N . LEU A 1 88 ? -10.028 13.645 62.431 1.00 56.69 88 LEU A N 1
ATOM 680 C CA . LEU A 1 88 ? -10.762 13.840 63.696 1.00 56.69 88 LEU A CA 1
ATOM 681 C C . LEU A 1 88 ? -11.074 12.450 64.291 1.00 56.69 88 LEU A C 1
ATOM 683 O O . LEU A 1 88 ? -12.067 11.814 63.945 1.00 56.69 88 LEU A O 1
ATOM 687 N N . GLU A 1 89 ? -10.218 11.969 65.193 1.00 57.50 89 GLU A N 1
ATOM 688 C CA . GLU A 1 89 ? -10.647 11.000 66.205 1.00 57.50 89 GLU A CA 1
ATOM 689 C C . GLU A 1 89 ? -11.410 11.785 67.276 1.00 57.50 89 GLU A C 1
ATOM 691 O O . GLU A 1 89 ? -10.806 12.321 68.202 1.00 57.50 89 GLU A O 1
ATOM 696 N N . ASP A 1 90 ? -12.731 11.895 67.131 1.00 52.31 90 ASP A N 1
ATOM 697 C CA . ASP A 1 90 ? -13.595 12.260 68.253 1.00 52.31 90 ASP A CA 1
ATOM 698 C C . ASP A 1 90 ? -14.194 10.970 68.817 1.00 52.31 90 ASP A C 1
ATOM 700 O O . ASP A 1 90 ? -15.093 10.346 68.250 1.00 52.31 90 ASP A O 1
ATOM 704 N N . HIS A 1 91 ? -13.594 10.518 69.913 1.00 57.75 91 HIS A N 1
ATOM 705 C CA . HIS A 1 91 ? -14.174 9.538 70.815 1.00 57.75 91 HIS A CA 1
ATOM 706 C C . HIS A 1 91 ? -15.510 10.070 71.356 1.00 57.75 91 HIS A C 1
ATOM 708 O O . HIS A 1 91 ? -15.489 11.072 72.070 1.00 57.75 91 HIS A O 1
ATOM 714 N N . PRO A 1 92 ? -16.643 9.359 71.228 1.00 50.50 92 PRO A N 1
ATOM 715 C CA . PRO A 1 92 ? -17.687 9.501 72.225 1.00 50.50 92 PRO A CA 1
ATOM 716 C C . PRO A 1 92 ? -17.258 8.715 73.471 1.00 50.50 92 PRO A C 1
ATOM 718 O O . PRO A 1 92 ? -17.387 7.491 73.539 1.00 50.50 92 PRO A O 1
ATOM 721 N N . THR A 1 93 ? -16.708 9.419 74.463 1.00 52.59 93 THR A N 1
ATOM 722 C CA . THR A 1 93 ? -16.632 8.900 75.832 1.00 52.59 93 THR A CA 1
ATOM 723 C C . THR A 1 93 ? -17.985 9.093 76.516 1.00 52.59 93 THR A C 1
ATOM 725 O O . THR A 1 93 ? -18.481 10.207 76.615 1.00 52.59 93 THR A O 1
ATOM 728 N N . THR A 1 94 ? -18.534 7.956 76.952 1.00 54.47 94 THR A N 1
ATOM 729 C CA . THR A 1 94 ? -19.333 7.705 78.166 1.00 54.47 94 THR A CA 1
ATOM 730 C C . THR A 1 94 ? -20.583 8.542 78.478 1.00 54.47 94 THR A C 1
ATOM 732 O O . THR A 1 94 ? -20.537 9.757 78.582 1.00 54.47 94 THR A O 1
ATOM 735 N N . GLU A 1 95 ? -21.642 7.797 78.830 1.00 55.50 95 GLU A N 1
ATOM 736 C CA . GLU A 1 95 ? -22.784 8.198 79.673 1.00 55.50 95 GLU A CA 1
ATOM 737 C C . GLU A 1 95 ? -23.926 8.985 79.011 1.00 55.50 95 GLU A C 1
ATOM 739 O O . GLU A 1 95 ? -24.073 10.170 79.261 1.00 55.50 95 GLU A O 1
ATOM 744 N N . ASP A 1 96 ? -24.813 8.288 78.279 1.00 50.09 96 ASP A N 1
ATOM 745 C CA . ASP A 1 96 ? -26.273 8.513 78.406 1.00 50.09 96 ASP A CA 1
ATOM 746 C C . ASP A 1 96 ? -27.139 7.351 77.857 1.00 50.09 96 ASP A C 1
ATOM 748 O O . ASP A 1 96 ? -28.005 7.534 77.013 1.00 50.09 96 ASP A O 1
ATOM 752 N N . LEU A 1 97 ? -26.912 6.111 78.306 1.00 49.34 97 LEU A N 1
ATOM 753 C CA . LEU A 1 97 ? -27.931 5.044 78.225 1.00 49.34 97 LEU A CA 1
ATOM 754 C C . LEU A 1 97 ? -27.909 4.215 79.514 1.00 49.34 97 LEU A C 1
ATOM 756 O O . LEU A 1 97 ? -27.719 3.000 79.528 1.00 49.34 97 LEU A O 1
ATOM 760 N N . ALA A 1 98 ? -28.057 4.904 80.644 1.00 55.62 98 ALA A N 1
ATOM 761 C CA . ALA A 1 98 ? -28.475 4.251 81.869 1.00 55.62 98 ALA A CA 1
ATOM 762 C C . ALA A 1 98 ? -30.001 4.144 81.854 1.00 55.62 98 ALA A C 1
ATOM 764 O O . ALA A 1 98 ? -30.673 5.162 82.004 1.00 55.62 98 ALA A O 1
ATOM 765 N N . ARG A 1 99 ? -30.490 2.894 81.844 1.00 56.72 99 ARG A N 1
ATOM 766 C CA . ARG A 1 99 ? -31.903 2.483 81.979 1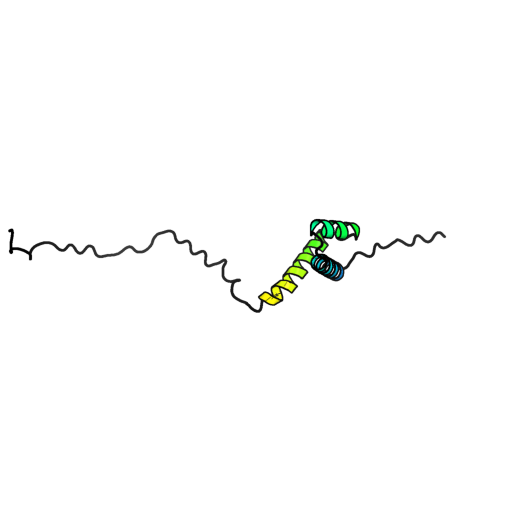.00 56.72 99 ARG A CA 1
ATOM 767 C C . ARG A 1 99 ? -32.619 2.682 80.635 1.00 56.72 99 ARG A C 1
ATOM 769 O O . ARG A 1 99 ? -32.564 3.754 80.067 1.00 56.72 99 ARG A O 1
ATOM 776 N N . GLU A 1 100 ? -33.212 1.675 80.012 1.00 53.28 100 GLU A N 1
ATOM 777 C CA . GLU A 1 100 ? -34.331 0.893 80.529 1.00 53.28 100 GLU A CA 1
ATOM 778 C C . GLU A 1 100 ? -34.385 -0.500 79.857 1.00 53.28 100 GLU A C 1
ATOM 780 O O . GLU A 1 100 ? -33.996 -0.668 78.704 1.00 53.28 100 GLU A O 1
ATOM 785 N N . ASP A 1 101 ? -34.882 -1.478 80.619 1.00 45.12 101 ASP A N 1
ATOM 786 C CA . ASP A 1 101 ? -35.430 -2.773 80.189 1.00 45.12 101 ASP A CA 1
ATOM 787 C C . ASP A 1 101 ? -34.498 -3.874 79.639 1.00 45.12 101 ASP A C 1
ATOM 789 O O . ASP A 1 101 ? -34.485 -4.232 78.463 1.00 45.12 101 ASP A O 1
ATOM 793 N N . GLN A 1 102 ? -33.802 -4.530 80.577 1.00 46.75 102 GLN A N 1
ATOM 794 C CA . GLN A 1 102 ? -33.681 -5.991 80.538 1.00 46.75 102 GLN A CA 1
ATOM 795 C C . GLN A 1 102 ? -35.069 -6.608 80.785 1.00 46.75 102 GLN A C 1
ATOM 797 O O . GLN A 1 102 ? -35.652 -6.370 81.844 1.00 46.75 102 GLN A O 1
ATOM 802 N N . VAL A 1 103 ? -35.542 -7.420 79.838 1.00 48.47 103 VAL A N 1
ATOM 803 C CA . VAL A 1 103 ? -36.601 -8.431 80.015 1.00 48.47 103 VAL A CA 1
ATOM 804 C C . VAL A 1 103 ? -35.997 -9.826 80.041 1.00 48.47 103 VAL A C 1
ATOM 806 O O . VAL A 1 103 ? -35.001 -10.045 79.312 1.00 48.47 103 VAL A O 1
#

Secondary structure (DSSP, 8-state):
----------PPPHHHHHHHHHHHHHTT--HHHHHHHHHHTT--HHHHHHHHHHHHHHHHTTTTT---STT-SS-------------------S-S-------

Nearest PDB structures (foldseek):
  5aon-assembly5_E  TM=8.104E-01  e=5.843E+00  Trypanosoma brucei

Mean predicted aligned error: 18.34 Å

Organism: Bacteroides thetaiotaomicron (NCBI:txid818)

Sequence (103 aa):
MLGSGSLMAQSMSDSQVLEYVKDGIRQGKEQKQLASELARKGVTKEQAMRVKQLYEQQNNVNTSQSTGTDINESRLREETKENTSDMLEDHPTTEDLAREDQV

Foldseek 3Di:
DDPPPPPPLPQDALVRLLVQVVVCVVVVHDPVVSVVVNVVSVQDPVSVVVSVVVNCCVVCVVVVVCPDPVVPPPPPPPPDDDDDDDDDPDDPDDDDDDDDDDD

Radius of gyration: 34.86 Å; Cα contacts (8 Å, |Δi|>4): 31; chains: 1; bounding box: 61×28×115 Å

pLDDT: mean 71.12, std 18.63, range [45.12, 96.44]